Protein AF-A0A6A5YFY3-F1 (afdb_monomer)

Structure (mmCIF, N/CA/C/O backbone)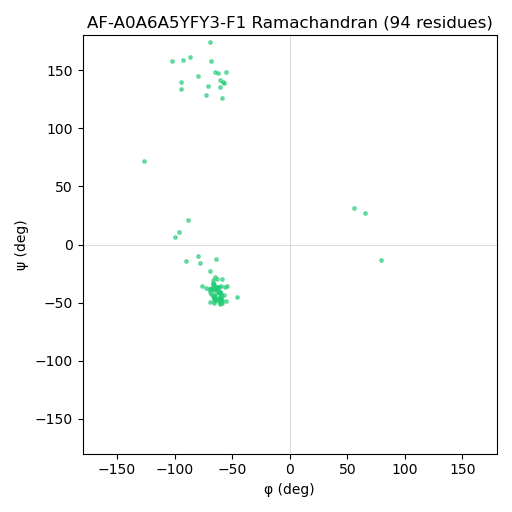:
data_AF-A0A6A5YFY3-F1
#
_entry.id   AF-A0A6A5YFY3-F1
#
loop_
_atom_site.group_PDB
_atom_site.id
_atom_site.type_symbol
_atom_site.label_atom_id
_atom_site.label_alt_id
_atom_site.label_comp_id
_atom_site.label_asym_id
_atom_site.label_entity_id
_atom_site.label_seq_id
_atom_site.pdbx_PDB_ins_code
_atom_site.Cartn_x
_atom_site.Cartn_y
_atom_site.Cartn_z
_atom_site.occupancy
_atom_site.B_iso_or_equiv
_atom_site.auth_seq_id
_atom_site.auth_comp_id
_atom_site.auth_asym_id
_atom_site.auth_atom_id
_atom_site.pdbx_PDB_model_num
ATOM 1 N N . MET A 1 1 ? -17.248 -9.492 -4.805 1.00 41.28 1 MET A N 1
ATOM 2 C CA . MET A 1 1 ? -16.693 -8.246 -4.223 1.00 41.28 1 MET A CA 1
ATOM 3 C C . MET A 1 1 ? -15.923 -7.522 -5.311 1.00 41.28 1 MET A C 1
ATOM 5 O O . MET A 1 1 ? -15.028 -8.129 -5.883 1.00 41.28 1 MET A O 1
ATOM 9 N N . ASN A 1 2 ? -16.311 -6.288 -5.636 1.00 49.66 2 ASN A N 1
ATOM 10 C CA . ASN A 1 2 ? -15.657 -5.507 -6.688 1.00 49.66 2 ASN A CA 1
ATOM 11 C C . ASN A 1 2 ? -14.276 -5.031 -6.202 1.00 49.66 2 ASN A C 1
ATOM 13 O O . ASN A 1 2 ? -14.213 -4.464 -5.110 1.00 49.66 2 ASN A O 1
ATOM 17 N N . PRO A 1 3 ? -13.189 -5.249 -6.965 1.00 57.84 3 PRO A N 1
ATOM 18 C CA . PRO A 1 3 ? -11.867 -4.744 -6.604 1.00 57.84 3 PRO A CA 1
ATOM 19 C C . PRO A 1 3 ? -11.891 -3.212 -6.526 1.00 57.84 3 PRO A C 1
ATOM 21 O O . PRO A 1 3 ? -12.548 -2.556 -7.339 1.00 57.84 3 PRO A O 1
ATOM 24 N N . LEU A 1 4 ? -11.182 -2.634 -5.550 1.00 61.94 4 LEU A N 1
ATOM 25 C CA . LEU A 1 4 ? -11.130 -1.182 -5.386 1.00 61.94 4 LEU A CA 1
ATOM 26 C C . LEU A 1 4 ? -10.586 -0.505 -6.660 1.00 61.94 4 LEU A C 1
ATOM 28 O O . LEU A 1 4 ? -9.487 -0.844 -7.118 1.00 61.94 4 LEU A O 1
ATOM 32 N N . PRO A 1 5 ? -11.309 0.474 -7.239 1.00 65.62 5 PRO A N 1
ATOM 33 C CA . PRO A 1 5 ? -10.794 1.235 -8.366 1.00 65.62 5 PRO A CA 1
ATOM 34 C C . PRO A 1 5 ? -9.570 2.048 -7.934 1.00 65.62 5 PRO A C 1
ATOM 36 O O . PRO A 1 5 ? -9.476 2.531 -6.808 1.00 65.62 5 PRO A O 1
ATOM 39 N N . THR A 1 6 ? -8.623 2.264 -8.847 1.00 59.50 6 THR A N 1
ATOM 40 C CA . THR A 1 6 ? -7.389 3.023 -8.563 1.00 59.50 6 THR A CA 1
ATOM 41 C C . THR A 1 6 ? -7.628 4.498 -8.215 1.00 59.50 6 THR A C 1
ATOM 43 O O . THR A 1 6 ? -6.701 5.163 -7.759 1.00 59.50 6 THR A O 1
ATOM 46 N N . SER A 1 7 ? -8.845 5.001 -8.441 1.00 61.44 7 SER A N 1
ATOM 47 C CA . SER A 1 7 ? -9.343 6.330 -8.065 1.00 61.44 7 SER A CA 1
ATOM 48 C C . SER A 1 7 ? -10.202 6.326 -6.792 1.00 61.44 7 SER A C 1
ATOM 50 O O . SER A 1 7 ? -10.798 7.348 -6.460 1.00 61.44 7 SER A O 1
ATOM 52 N N . ALA A 1 8 ? -10.313 5.192 -6.086 1.00 68.00 8 ALA A N 1
ATOM 53 C CA . ALA A 1 8 ? -11.061 5.123 -4.836 1.00 68.00 8 ALA A CA 1
ATOM 54 C C . ALA A 1 8 ? -10.505 6.125 -3.813 1.00 68.00 8 ALA A C 1
ATOM 56 O O . ALA A 1 8 ? -9.287 6.287 -3.694 1.00 68.00 8 ALA A O 1
ATOM 57 N N . SER A 1 9 ? -11.403 6.784 -3.077 1.00 76.06 9 SER A N 1
ATOM 58 C CA . SER A 1 9 ? -11.036 7.654 -1.962 1.00 76.06 9 SER A CA 1
ATOM 59 C C . SER A 1 9 ? -10.474 6.835 -0.799 1.00 76.06 9 SER A C 1
ATOM 61 O O . SER A 1 9 ? -10.760 5.642 -0.662 1.00 76.06 9 SER A O 1
ATOM 63 N N . ALA A 1 10 ? -9.697 7.495 0.064 1.00 75.56 10 ALA A N 1
ATOM 64 C CA . ALA A 1 10 ? -9.167 6.880 1.277 1.00 75.56 10 ALA A CA 1
ATOM 65 C C . ALA A 1 10 ? -10.279 6.272 2.148 1.00 75.56 10 ALA A C 1
ATOM 67 O O . ALA A 1 10 ? -10.098 5.184 2.677 1.00 75.56 10 ALA A O 1
ATOM 68 N N . GLU A 1 11 ? -11.451 6.908 2.202 1.00 75.50 11 GLU A N 1
ATOM 69 C CA . GLU A 1 11 ? -12.622 6.422 2.942 1.00 75.50 11 GLU A CA 1
ATOM 70 C C . GLU A 1 11 ? -13.158 5.089 2.397 1.00 75.50 11 GLU A C 1
ATOM 72 O O . GLU A 1 11 ? -13.467 4.182 3.167 1.00 75.50 11 GLU A O 1
ATOM 77 N N . LYS A 1 12 ? -13.215 4.914 1.066 1.00 77.44 12 LYS A N 1
ATOM 78 C CA . LYS A 1 12 ? -13.630 3.637 0.458 1.00 77.44 12 LYS A CA 1
ATOM 79 C C . LYS A 1 12 ? -12.617 2.527 0.717 1.00 77.44 12 LYS A C 1
ATOM 81 O O . LYS A 1 12 ? -13.010 1.387 0.952 1.00 77.44 12 LYS A O 1
ATOM 86 N N . ALA A 1 13 ? -11.327 2.852 0.673 1.00 77.69 13 ALA A N 1
ATOM 87 C CA . ALA A 1 13 ? -10.272 1.892 0.974 1.00 77.69 13 ALA A CA 1
ATOM 88 C C . ALA A 1 13 ? -10.269 1.502 2.464 1.00 77.69 13 ALA A C 1
ATOM 90 O O . ALA A 1 13 ? -10.109 0.326 2.783 1.00 77.69 13 ALA A O 1
ATOM 91 N N . GLN A 1 14 ? -10.528 2.461 3.358 1.00 79.00 14 GLN A N 1
ATOM 92 C CA . GLN A 1 14 ? -10.661 2.235 4.795 1.00 79.00 14 GLN A CA 1
ATOM 93 C C . GLN A 1 14 ? -11.859 1.338 5.118 1.00 79.00 14 GLN A C 1
ATOM 95 O O . GLN A 1 14 ? -11.720 0.365 5.859 1.00 79.00 14 GLN A O 1
ATOM 100 N N . ALA A 1 15 ? -13.017 1.617 4.512 1.00 81.25 15 ALA A N 1
ATOM 101 C CA . ALA A 1 15 ? -14.211 0.794 4.672 1.00 81.25 15 ALA A CA 1
ATOM 102 C C . ALA A 1 15 ? -13.992 -0.640 4.160 1.00 81.25 15 ALA A C 1
ATOM 104 O O . ALA A 1 15 ? -14.386 -1.596 4.822 1.00 81.25 15 ALA A O 1
ATOM 105 N N . ALA A 1 16 ? -13.311 -0.807 3.020 1.00 78.12 16 ALA A N 1
ATOM 106 C CA . ALA A 1 16 ? -12.975 -2.124 2.476 1.00 78.12 16 ALA A CA 1
ATOM 107 C C . ALA A 1 16 ? -11.969 -2.904 3.342 1.00 78.12 16 ALA A C 1
ATOM 109 O O . ALA A 1 16 ? -12.015 -4.132 3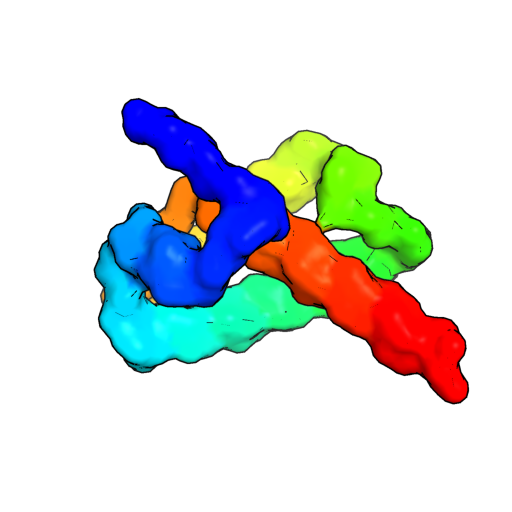.372 1.00 78.12 16 ALA A O 1
ATOM 110 N N . ALA A 1 17 ? -11.076 -2.204 4.047 1.00 76.31 17 ALA A N 1
ATOM 111 C CA . ALA A 1 17 ? -10.148 -2.795 5.009 1.00 76.31 17 ALA A CA 1
ATOM 112 C C . ALA A 1 17 ? -10.806 -3.124 6.363 1.00 76.31 17 ALA A C 1
ATOM 114 O O . ALA A 1 17 ? -10.230 -3.869 7.152 1.00 76.31 17 ALA A O 1
ATOM 115 N N . GLY A 1 18 ? -11.989 -2.567 6.649 1.00 80.50 18 GLY A N 1
ATOM 116 C CA . GLY A 1 18 ? -12.643 -2.690 7.953 1.00 80.50 18 GLY A CA 1
ATOM 117 C C . GLY A 1 18 ? -11.866 -2.002 9.079 1.00 80.50 18 GLY A C 1
ATOM 118 O O . GLY A 1 18 ? -11.928 -2.446 10.222 1.00 80.50 18 GLY A O 1
ATOM 119 N N . HIS A 1 19 ? -11.087 -0.962 8.761 1.00 81.06 19 HIS A N 1
ATOM 120 C CA . HIS A 1 19 ? -10.200 -0.296 9.719 1.00 81.06 19 HIS A CA 1
ATOM 121 C C . HIS A 1 19 ? -10.858 0.928 10.366 1.00 81.06 19 HIS A C 1
ATOM 123 O O . HIS A 1 19 ? -11.388 1.806 9.683 1.00 81.06 19 HIS A O 1
ATOM 129 N N . GLY A 1 20 ? -10.742 1.044 11.690 1.00 84.25 20 GLY A N 1
ATOM 130 C CA . GLY A 1 20 ? -10.958 2.301 12.416 1.00 84.25 20 GLY A CA 1
ATOM 131 C C . GLY A 1 20 ? -9.863 3.340 12.124 1.00 84.25 20 GLY A C 1
ATOM 132 O O . GLY A 1 20 ? -8.876 3.043 11.457 1.00 84.25 20 GLY A O 1
ATOM 133 N N . LEU A 1 21 ? -10.005 4.567 12.635 1.00 80.56 21 LEU A N 1
ATOM 134 C CA . LEU A 1 21 ? -9.057 5.663 12.360 1.00 80.56 21 LEU A CA 1
ATOM 135 C C . LEU A 1 21 ? -7.617 5.346 12.801 1.00 80.56 21 LEU A C 1
ATOM 137 O O .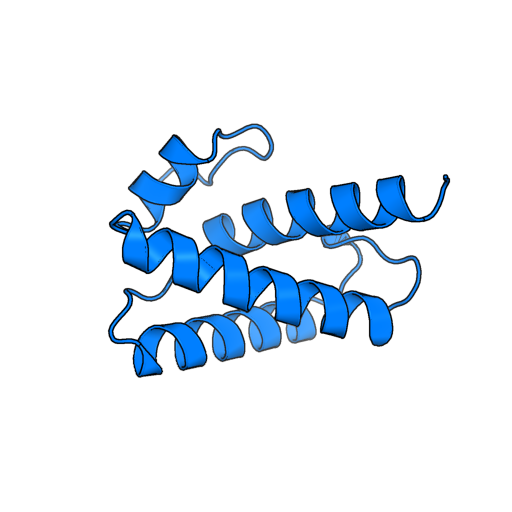 LEU A 1 21 ? -6.673 5.580 12.048 1.00 80.56 21 LEU A O 1
ATOM 141 N N . GLU A 1 22 ? -7.443 4.775 13.993 1.00 82.75 22 GLU A N 1
ATOM 142 C CA . GLU A 1 22 ? -6.119 4.422 14.529 1.00 82.75 22 GLU A CA 1
ATOM 143 C C . GLU A 1 22 ? -5.468 3.278 13.738 1.00 82.75 22 GLU A C 1
ATOM 145 O O . GLU A 1 22 ? -4.296 3.343 13.364 1.00 82.75 22 GLU A O 1
ATOM 150 N N . GLN A 1 23 ? -6.269 2.268 13.397 1.00 86.31 23 GLN A N 1
ATOM 151 C CA . GLN A 1 23 ? -5.886 1.133 12.554 1.00 86.31 23 GLN A CA 1
ATOM 152 C C . GLN A 1 23 ? -5.458 1.593 11.154 1.00 86.31 23 GLN A C 1
ATOM 154 O O . GLN A 1 23 ? -4.439 1.151 10.619 1.00 86.31 23 GLN A O 1
ATOM 159 N N . TRP A 1 24 ? -6.195 2.553 10.594 1.00 87.88 24 TRP A N 1
ATOM 160 C CA . TRP A 1 24 ? -5.886 3.162 9.309 1.00 87.88 24 TRP A CA 1
ATOM 161 C C . TRP A 1 24 ? -4.579 3.961 9.349 1.00 87.88 24 TRP A C 1
ATOM 163 O O . TRP A 1 24 ? -3.772 3.885 8.419 1.00 87.88 24 TRP A O 1
ATOM 173 N N . GLY A 1 25 ? -4.317 4.665 10.454 1.00 87.62 25 GLY A N 1
ATOM 174 C CA . GLY A 1 25 ? -3.043 5.339 10.703 1.00 87.62 25 GLY A CA 1
ATOM 175 C C . GLY A 1 25 ? -1.857 4.370 10.735 1.00 87.62 25 GLY A C 1
ATOM 176 O O . GLY A 1 25 ? -0.843 4.612 10.071 1.00 87.62 25 GLY A O 1
ATOM 177 N N . ALA A 1 26 ? -1.999 3.240 11.435 1.00 88.81 26 ALA A N 1
ATOM 178 C CA . ALA A 1 26 ? -0.990 2.180 11.460 1.00 88.81 26 ALA A CA 1
ATOM 179 C C . ALA A 1 26 ? -0.725 1.622 10.053 1.00 88.81 26 ALA A C 1
ATOM 181 O O . ALA A 1 26 ? 0.427 1.573 9.614 1.00 88.81 26 ALA A O 1
ATOM 182 N N . PHE A 1 27 ? -1.783 1.303 9.300 1.00 89.50 27 PHE A N 1
ATOM 183 C CA . PHE A 1 27 ? -1.679 0.862 7.908 1.00 89.50 27 PHE A CA 1
ATOM 184 C C . PHE A 1 27 ? -0.949 1.884 7.023 1.00 89.50 27 PHE A C 1
ATOM 186 O O . PHE A 1 27 ? -0.059 1.524 6.247 1.00 89.50 27 PHE A O 1
ATOM 193 N N . TYR A 1 28 ? -1.255 3.176 7.167 1.00 90.12 28 TYR A N 1
ATOM 194 C CA . TYR A 1 28 ? -0.584 4.248 6.425 1.00 90.12 28 TYR A CA 1
ATOM 195 C C . TYR A 1 28 ? 0.906 4.339 6.743 1.00 90.12 28 TYR A C 1
ATOM 197 O O . TYR A 1 28 ? 1.704 4.572 5.831 1.00 90.12 28 TYR A O 1
ATOM 205 N N . ARG A 1 29 ? 1.283 4.160 8.014 1.00 90.88 29 ARG A N 1
ATOM 206 C CA . ARG A 1 29 ? 2.682 4.193 8.450 1.00 90.88 29 ARG A CA 1
ATOM 207 C C . ARG A 1 29 ? 3.459 2.991 7.922 1.00 90.88 29 ARG A C 1
ATOM 209 O O . ARG A 1 29 ? 4.509 3.184 7.316 1.00 90.88 29 ARG A O 1
ATOM 216 N N . ILE A 1 30 ? 2.914 1.786 8.092 1.00 92.81 30 ILE A N 1
ATOM 217 C CA . ILE A 1 30 ? 3.530 0.526 7.648 1.00 92.81 30 ILE A CA 1
ATOM 218 C C . ILE A 1 30 ? 3.729 0.539 6.130 1.00 92.81 30 ILE A C 1
ATOM 220 O O . ILE A 1 30 ? 4.836 0.342 5.637 1.00 92.81 30 ILE A O 1
ATOM 224 N N . THR A 1 31 ? 2.676 0.851 5.368 1.00 92.81 31 THR A N 1
ATOM 225 C CA . THR A 1 31 ? 2.765 0.878 3.897 1.00 92.81 31 THR A CA 1
ATOM 226 C C . THR A 1 31 ? 3.710 1.955 3.377 1.00 92.81 31 THR A C 1
ATOM 228 O O . THR A 1 31 ? 4.300 1.787 2.312 1.00 92.81 31 THR A O 1
ATOM 231 N N . LYS A 1 32 ? 3.894 3.056 4.116 1.00 91.88 32 LYS A N 1
ATOM 232 C CA . LYS A 1 32 ? 4.864 4.097 3.763 1.00 91.88 32 LYS A CA 1
ATOM 233 C C . LYS A 1 32 ? 6.306 3.644 3.910 1.00 91.88 32 LYS A C 1
ATOM 235 O O . LYS A 1 32 ? 7.122 3.974 3.046 1.00 91.88 32 LYS A O 1
ATOM 240 N N . ASP A 1 33 ? 6.606 2.913 4.973 1.00 92.75 33 ASP A N 1
ATOM 241 C CA . ASP A 1 33 ? 7.933 2.344 5.180 1.00 92.75 33 ASP A CA 1
ATOM 242 C C . ASP A 1 33 ? 8.245 1.288 4.112 1.00 92.75 33 ASP A C 1
ATOM 244 O O . ASP A 1 33 ? 9.250 1.370 3.406 1.00 92.75 33 ASP A O 1
ATOM 248 N N . GLU A 1 34 ? 7.286 0.401 3.860 1.00 93.25 34 GLU A N 1
ATOM 249 C CA . GLU A 1 34 ? 7.427 -0.659 2.867 1.00 93.25 34 GLU A CA 1
ATOM 250 C C . GLU A 1 34 ? 7.548 -0.107 1.434 1.00 93.25 34 GLU A C 1
ATOM 252 O O . GLU A 1 34 ? 8.362 -0.571 0.638 1.00 93.25 34 GLU A O 1
ATOM 257 N N . ALA A 1 35 ? 6.826 0.967 1.099 1.00 91.44 35 ALA A N 1
ATOM 258 C CA . ALA A 1 35 ? 7.009 1.670 -0.170 1.00 91.44 35 ALA A CA 1
ATOM 259 C C . ALA A 1 35 ? 8.404 2.290 -0.315 1.00 91.44 35 ALA A C 1
ATOM 261 O O . ALA A 1 35 ? 8.969 2.281 -1.413 1.00 91.44 35 ALA A O 1
ATOM 262 N N . ARG A 1 36 ? 8.982 2.812 0.775 1.00 90.81 36 ARG A N 1
ATOM 263 C CA . ARG A 1 36 ? 10.360 3.316 0.773 1.00 90.81 36 ARG A CA 1
ATOM 264 C C . ARG A 1 36 ? 11.344 2.171 0.535 1.00 90.81 36 ARG A C 1
ATOM 266 O O . ARG A 1 36 ? 12.239 2.332 -0.294 1.00 90.81 36 ARG A O 1
ATOM 273 N N . PHE A 1 37 ? 11.148 1.032 1.197 1.00 91.31 37 PHE A N 1
ATOM 274 C CA . PHE A 1 37 ? 11.955 -0.171 0.995 1.00 91.31 37 PHE A CA 1
ATOM 275 C C . PHE A 1 37 ? 11.892 -0.658 -0.459 1.00 91.31 37 PHE A C 1
ATOM 277 O O . PHE A 1 37 ? 12.927 -0.808 -1.109 1.00 91.31 37 PHE A O 1
ATOM 284 N N . ILE A 1 38 ? 10.687 -0.799 -1.020 1.00 92.38 38 ILE A N 1
ATOM 285 C CA . ILE A 1 38 ? 10.492 -1.219 -2.414 1.00 92.38 38 ILE A CA 1
ATOM 286 C C . ILE A 1 38 ? 11.134 -0.238 -3.388 1.00 92.38 38 ILE A C 1
ATOM 288 O O . ILE A 1 38 ? 11.784 -0.666 -4.337 1.00 92.38 38 ILE A O 1
ATOM 292 N N . ARG A 1 39 ? 11.024 1.070 -3.148 1.00 88.31 39 ARG A N 1
ATOM 293 C CA . ARG A 1 39 ? 11.679 2.074 -3.993 1.00 88.31 39 ARG A CA 1
ATOM 294 C C . ARG A 1 39 ? 13.206 2.020 -3.895 1.00 88.31 39 ARG A C 1
ATOM 296 O O . ARG A 1 39 ? 13.871 2.293 -4.887 1.00 88.31 39 ARG A O 1
ATOM 303 N N . SER A 1 40 ? 13.756 1.667 -2.732 1.00 89.00 40 SER A N 1
ATOM 304 C CA . SER A 1 40 ? 15.198 1.453 -2.560 1.00 89.00 40 SER A CA 1
ATOM 305 C C . SER A 1 40 ? 15.677 0.194 -3.283 1.00 89.00 40 SER A C 1
ATOM 307 O O . SER A 1 40 ? 16.761 0.196 -3.856 1.00 89.00 40 SER A O 1
ATOM 309 N N . LYS A 1 41 ? 14.873 -0.876 -3.267 1.00 91.44 41 LYS A N 1
ATOM 310 C CA . LYS A 1 41 ? 15.187 -2.154 -3.920 1.00 91.44 41 LYS A CA 1
ATOM 311 C C . LYS A 1 41 ? 15.000 -2.100 -5.440 1.00 91.44 41 LYS A C 1
ATOM 313 O O . LYS A 1 41 ? 15.769 -2.702 -6.181 1.00 91.44 41 LYS A O 1
ATOM 318 N N . PHE A 1 42 ? 13.992 -1.364 -5.903 1.00 89.38 42 PHE A N 1
ATOM 319 C CA . PHE A 1 42 ? 13.626 -1.202 -7.309 1.00 89.38 42 PHE A CA 1
ATOM 320 C C . PHE A 1 42 ? 13.556 0.288 -7.683 1.00 89.38 42 PHE A C 1
ATOM 322 O O . PHE A 1 42 ? 12.462 0.831 -7.886 1.00 89.38 42 PHE A O 1
ATOM 329 N N . PRO A 1 43 ? 14.707 0.976 -7.773 1.00 87.00 43 PRO A N 1
ATOM 330 C CA . PRO A 1 43 ? 14.736 2.395 -8.099 1.00 87.00 43 PRO A CA 1
ATOM 331 C C . PRO A 1 43 ? 14.115 2.651 -9.478 1.00 87.00 43 PRO A C 1
ATOM 333 O O . PRO A 1 43 ? 14.354 1.923 -10.438 1.00 87.00 43 PRO A O 1
ATOM 336 N N . GLY A 1 44 ? 13.277 3.686 -9.570 1.00 84.44 44 GLY A N 1
ATOM 337 C CA . GLY A 1 44 ? 12.622 4.103 -10.817 1.00 84.44 44 GLY A CA 1
ATOM 338 C C . GLY A 1 44 ? 11.403 3.275 -11.242 1.00 84.44 44 GLY A C 1
ATOM 339 O O . GLY A 1 44 ? 10.630 3.758 -12.071 1.00 84.44 44 GLY A O 1
ATOM 340 N N . LYS A 1 45 ? 11.171 2.096 -10.650 1.00 88.06 45 LYS A N 1
ATOM 341 C CA . LYS A 1 45 ? 10.003 1.260 -10.962 1.00 88.06 45 LYS A CA 1
ATOM 342 C C . LYS A 1 45 ? 8.743 1.743 -10.249 1.00 88.06 45 LYS A C 1
ATOM 344 O O . LYS A 1 45 ? 8.776 2.197 -9.104 1.00 88.06 45 LYS A O 1
ATOM 349 N N . THR A 1 46 ? 7.605 1.603 -10.913 1.00 87.88 46 THR A N 1
ATOM 350 C CA . THR A 1 46 ? 6.277 1.805 -10.327 1.00 87.88 46 THR A CA 1
ATOM 351 C C . THR A 1 46 ? 5.703 0.488 -9.804 1.00 87.88 46 THR A C 1
ATOM 353 O O . THR A 1 46 ? 6.097 -0.587 -10.245 1.00 87.88 46 THR A O 1
ATOM 356 N N . TRP A 1 47 ? 4.731 0.549 -8.885 1.00 89.00 47 TRP A N 1
ATOM 357 C CA . TRP A 1 47 ? 4.089 -0.646 -8.314 1.00 89.00 47 TRP A CA 1
ATOM 358 C C . TRP A 1 47 ? 3.679 -1.735 -9.329 1.00 89.00 47 TRP A C 1
ATOM 360 O O . TRP A 1 47 ? 3.951 -2.904 -9.062 1.00 89.00 47 TRP A O 1
ATOM 370 N N . PRO A 1 48 ? 3.055 -1.436 -10.492 1.00 89.44 48 PRO A N 1
ATOM 371 C CA . PRO A 1 48 ? 2.709 -2.482 -11.454 1.00 89.44 48 PRO A CA 1
ATOM 372 C C . PRO A 1 48 ? 3.938 -3.202 -12.028 1.00 89.44 48 PRO A C 1
ATOM 374 O O . PRO A 1 48 ? 3.831 -4.396 -12.286 1.00 89.44 48 PRO A O 1
ATOM 377 N N . GLU A 1 49 ? 5.087 -2.530 -12.136 1.00 90.06 49 GLU A N 1
ATOM 378 C CA . GLU A 1 49 ? 6.356 -3.076 -12.650 1.00 90.06 49 GLU A CA 1
ATOM 379 C C . GLU A 1 49 ? 7.130 -3.913 -11.617 1.00 90.06 49 GLU A C 1
ATOM 381 O O . GLU A 1 49 ? 8.129 -4.553 -11.955 1.00 90.06 49 GLU A O 1
ATOM 386 N N . ILE A 1 50 ? 6.698 -3.899 -10.352 1.00 91.62 50 ILE A N 1
ATOM 387 C CA . ILE A 1 50 ? 7.279 -4.740 -9.303 1.00 91.62 50 ILE A CA 1
ATOM 388 C C . ILE A 1 50 ? 6.882 -6.208 -9.551 1.00 91.62 50 ILE A C 1
ATOM 390 O O . ILE A 1 50 ? 5.713 -6.469 -9.869 1.00 91.62 50 ILE A O 1
ATOM 394 N N . PRO A 1 51 ? 7.810 -7.171 -9.406 1.00 93.56 51 PRO A N 1
ATOM 395 C CA . PRO A 1 51 ? 7.514 -8.595 -9.552 1.00 93.56 51 PRO A CA 1
ATOM 396 C C . PRO A 1 51 ? 6.376 -9.072 -8.637 1.00 93.56 51 PRO A C 1
ATOM 398 O O . PRO A 1 51 ? 6.170 -8.533 -7.549 1.00 93.56 51 PRO A O 1
ATOM 401 N N . ALA A 1 52 ? 5.608 -10.068 -9.085 1.00 90.12 52 ALA A N 1
ATOM 402 C CA . ALA A 1 52 ? 4.464 -10.584 -8.330 1.00 90.1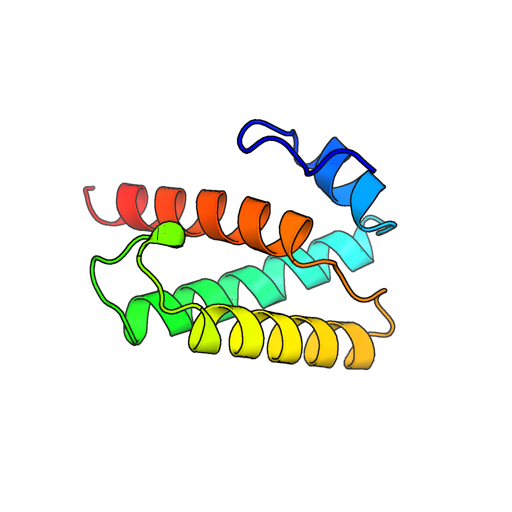2 52 ALA A CA 1
ATOM 403 C C . ALA A 1 52 ? 4.881 -11.241 -7.003 1.00 90.12 52 ALA A C 1
ATOM 405 O O . ALA A 1 52 ? 4.212 -11.042 -5.992 1.00 90.12 52 ALA A O 1
ATOM 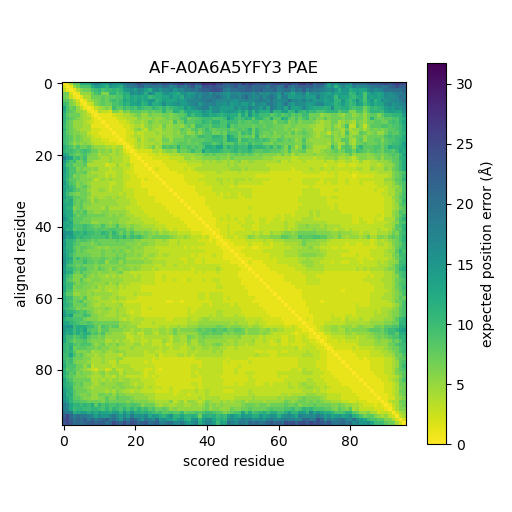406 N N . ASP A 1 53 ? 6.016 -11.940 -6.987 1.00 92.50 53 ASP A N 1
ATOM 407 C CA . ASP A 1 53 ? 6.614 -12.525 -5.783 1.00 92.50 53 ASP A CA 1
ATOM 408 C C . ASP A 1 53 ? 6.938 -11.452 -4.733 1.00 92.50 53 ASP A C 1
ATOM 410 O O . ASP A 1 53 ? 6.616 -11.600 -3.555 1.00 92.50 53 ASP A O 1
ATOM 414 N N . GLU A 1 54 ? 7.486 -10.315 -5.159 1.00 93.12 54 GLU A N 1
ATOM 415 C CA . GLU A 1 54 ? 7.767 -9.195 -4.263 1.00 93.12 54 GLU A CA 1
ATOM 416 C C . GLU A 1 54 ? 6.488 -8.533 -3.750 1.00 93.12 54 GLU A C 1
ATOM 418 O O . GLU A 1 54 ? 6.420 -8.165 -2.578 1.00 93.12 54 GLU A O 1
ATOM 423 N N . LYS A 1 55 ? 5.448 -8.423 -4.583 1.00 92.38 55 LYS A N 1
ATOM 424 C CA . LYS A 1 55 ? 4.138 -7.913 -4.149 1.00 92.38 55 LYS A CA 1
ATOM 425 C C . LYS A 1 55 ? 3.517 -8.800 -3.066 1.00 92.38 55 LYS A C 1
ATOM 427 O O . LYS A 1 55 ? 2.993 -8.264 -2.090 1.00 92.38 55 LYS A O 1
ATOM 432 N N . MET A 1 56 ? 3.621 -10.123 -3.203 1.00 92.88 56 MET A N 1
ATOM 433 C CA . MET A 1 56 ? 3.163 -11.071 -2.180 1.00 92.88 56 MET A CA 1
ATOM 434 C C . MET A 1 56 ? 3.964 -10.923 -0.883 1.00 92.88 56 MET A C 1
ATOM 436 O O . MET A 1 56 ? 3.368 -10.734 0.174 1.00 92.88 56 MET A O 1
ATOM 440 N N . ARG A 1 57 ? 5.298 -10.846 -0.966 1.00 94.38 57 ARG A N 1
ATOM 441 C CA . ARG A 1 57 ? 6.160 -10.610 0.209 1.00 94.38 57 ARG A CA 1
ATOM 442 C C . ARG A 1 57 ? 5.855 -9.298 0.925 1.00 94.38 57 ARG A C 1
ATOM 444 O O . ARG A 1 57 ? 6.014 -9.197 2.139 1.00 94.38 57 ARG A O 1
ATOM 451 N N . VAL A 1 58 ? 5.496 -8.252 0.181 1.00 93.62 58 VAL A N 1
ATOM 452 C CA . VAL A 1 58 ? 5.046 -6.972 0.750 1.00 93.62 58 VAL A CA 1
ATOM 453 C C . VAL A 1 58 ? 3.727 -7.161 1.495 1.00 93.62 58 VAL A C 1
ATOM 455 O O . VAL A 1 58 ? 3.597 -6.682 2.615 1.00 93.62 58 VAL A O 1
ATOM 458 N N . LEU A 1 59 ? 2.761 -7.869 0.903 1.00 93.81 59 LEU A N 1
ATOM 459 C CA . LEU A 1 59 ? 1.474 -8.145 1.541 1.00 93.81 59 LEU A CA 1
ATOM 460 C C . LEU A 1 59 ? 1.630 -8.932 2.841 1.00 93.81 59 LEU A C 1
ATOM 462 O O . LEU A 1 59 ? 1.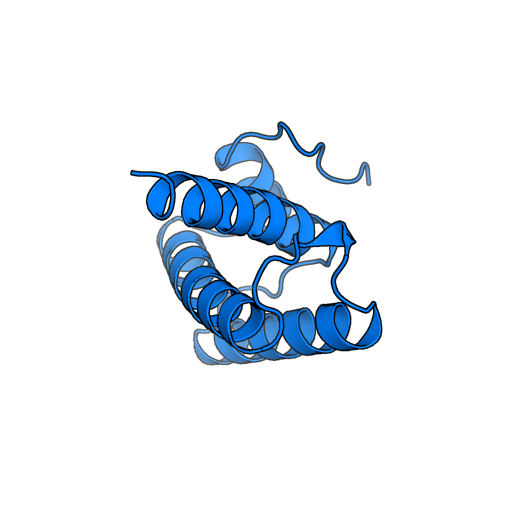030 -8.556 3.846 1.00 93.81 59 LEU A O 1
ATOM 466 N N . GLU A 1 60 ? 2.461 -9.972 2.837 1.00 94.31 60 GLU A N 1
ATOM 467 C CA . GLU A 1 60 ? 2.769 -10.767 4.027 1.00 94.31 60 GLU A CA 1
ATOM 468 C C . GLU A 1 60 ? 3.386 -9.900 5.129 1.00 94.31 60 GLU A C 1
ATOM 470 O O . GLU A 1 60 ? 2.864 -9.867 6.242 1.00 94.31 60 GLU A O 1
ATOM 475 N N . ARG A 1 61 ? 4.416 -9.105 4.808 1.00 94.12 61 ARG A N 1
ATOM 476 C CA . ARG A 1 61 ? 5.073 -8.204 5.773 1.00 94.12 61 ARG A CA 1
ATOM 477 C C . ARG A 1 61 ? 4.146 -7.122 6.319 1.00 94.12 61 ARG A C 1
ATOM 479 O O . ARG A 1 61 ? 4.227 -6.781 7.498 1.00 94.12 61 ARG A O 1
ATOM 486 N N . VAL A 1 62 ? 3.266 -6.571 5.484 1.00 93.50 62 VAL A N 1
ATOM 487 C CA . VAL A 1 62 ? 2.261 -5.594 5.924 1.00 93.50 62 VAL A CA 1
ATOM 488 C C . VAL A 1 62 ? 1.274 -6.257 6.882 1.00 93.50 62 VAL A C 1
ATOM 490 O O . VAL A 1 62 ? 1.024 -5.722 7.958 1.00 93.50 62 VAL A O 1
ATOM 493 N N . ASN A 1 63 ? 0.742 -7.427 6.529 1.00 93.25 63 ASN A N 1
ATOM 494 C CA . ASN A 1 63 ? -0.219 -8.144 7.364 1.00 93.25 63 ASN A CA 1
ATOM 495 C C . ASN A 1 63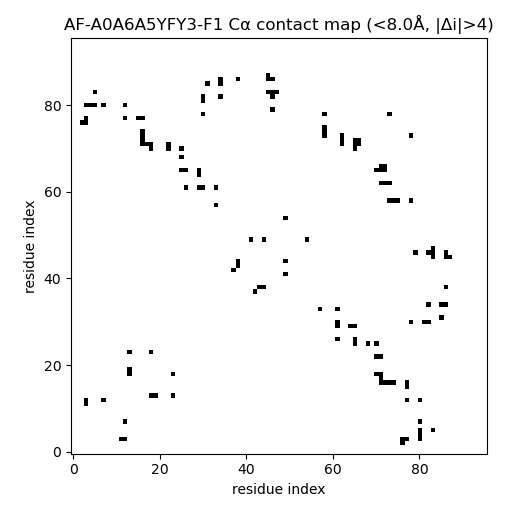 ? 0.388 -8.636 8.682 1.00 93.25 63 ASN A C 1
ATOM 497 O O . ASN A 1 63 ? -0.282 -8.566 9.710 1.00 93.25 63 ASN A O 1
ATOM 501 N N . GLU A 1 64 ? 1.653 -9.051 8.685 1.00 94.00 64 GLU A N 1
ATOM 502 C CA . GLU A 1 64 ? 2.385 -9.402 9.904 1.00 94.00 64 GLU A CA 1
ATOM 503 C C . GLU A 1 64 ? 2.502 -8.196 10.851 1.00 94.00 64 GLU A C 1
ATOM 505 O O . GLU A 1 64 ? 2.126 -8.281 12.022 1.00 94.00 64 GLU A O 1
ATOM 510 N N . GLN A 1 65 ? 2.930 -7.037 10.339 1.00 92.62 65 GLN A N 1
ATOM 511 C CA . GLN A 1 65 ? 3.050 -5.806 11.133 1.00 92.62 65 GLN A CA 1
ATOM 512 C C . GLN A 1 65 ? 1.698 -5.273 11.630 1.00 92.62 65 GLN A C 1
ATOM 514 O O . GLN A 1 65 ? 1.618 -4.708 12.725 1.00 92.62 65 GLN A O 1
ATOM 519 N N . LEU A 1 66 ? 0.632 -5.442 10.842 1.00 90.06 66 LEU A N 1
ATOM 520 C CA . LEU A 1 66 ? -0.735 -5.128 11.262 1.00 90.06 66 LEU A CA 1
ATOM 521 C C . LEU A 1 66 ? -1.189 -6.069 12.385 1.00 90.06 66 LEU A C 1
ATOM 523 O O . LEU A 1 66 ? -1.712 -5.601 13.398 1.00 90.06 66 LEU A O 1
ATOM 527 N N . GLY A 1 67 ? -0.922 -7.371 12.253 1.00 90.06 67 GLY A N 1
ATOM 528 C CA . GLY A 1 67 ? -1.252 -8.380 13.259 1.00 90.06 67 GLY A CA 1
ATOM 529 C C . GLY A 1 67 ? -0.569 -8.124 14.603 1.00 90.06 67 GLY A C 1
ATOM 530 O O . GLY A 1 67 ? -1.221 -8.200 15.646 1.00 90.06 67 GLY A O 1
ATOM 531 N N . GLN A 1 68 ? 0.702 -7.710 14.590 1.00 90.19 68 GLN A N 1
ATOM 532 C CA . GLN A 1 68 ? 1.432 -7.299 15.800 1.00 90.19 68 GLN A CA 1
ATOM 533 C C . GLN A 1 68 ? 0.755 -6.127 16.534 1.00 90.19 68 GLN A C 1
ATOM 535 O O . GLN A 1 68 ? 0.828 -6.034 17.757 1.00 90.19 68 GLN A O 1
ATOM 540 N N . GLN A 1 69 ? 0.056 -5.257 15.802 1.00 86.12 69 GLN A N 1
ATOM 541 C CA . GLN A 1 69 ? -0.678 -4.107 16.340 1.00 86.12 69 GLN A CA 1
ATOM 542 C C . GLN A 1 69 ? -2.173 -4.396 16.570 1.00 86.12 69 GLN A C 1
ATOM 544 O O . GLN A 1 69 ? -2.939 -3.472 16.836 1.00 86.12 69 GLN A O 1
ATOM 549 N N . ARG A 1 70 ? -2.602 -5.667 16.482 1.00 87.00 70 ARG A N 1
ATOM 550 C CA . ARG A 1 70 ? -4.016 -6.093 16.570 1.00 87.00 70 ARG A CA 1
ATOM 551 C C . ARG A 1 70 ? -4.923 -5.388 15.551 1.00 87.00 70 ARG A C 1
ATOM 553 O O . ARG A 1 70 ? -6.102 -5.146 15.810 1.00 87.00 70 ARG A O 1
ATOM 560 N N . VAL A 1 71 ? -4.369 -5.054 14.389 1.00 86.88 71 VAL A N 1
ATOM 561 C CA . VAL A 1 71 ? -5.085 -4.442 13.270 1.00 86.88 71 VAL A CA 1
ATOM 562 C C . VAL A 1 71 ? -5.537 -5.544 12.302 1.00 86.88 71 VAL A C 1
ATOM 564 O O . VAL A 1 71 ? -4.764 -6.474 12.058 1.00 86.88 71 VAL A O 1
ATOM 567 N N . PRO A 1 72 ? -6.755 -5.472 11.725 1.00 86.94 72 PRO A N 1
ATOM 568 C CA . PRO A 1 72 ? -7.208 -6.453 10.746 1.00 86.94 72 PRO A CA 1
ATOM 569 C C . PRO A 1 72 ? -6.256 -6.531 9.552 1.00 86.94 72 PRO A C 1
ATOM 571 O O . PRO A 1 72 ? -5.805 -5.505 9.037 1.00 86.94 72 PRO A O 1
ATOM 574 N N . THR A 1 73 ? -5.987 -7.742 9.073 1.00 89.31 73 THR A N 1
ATOM 575 C CA . THR A 1 73 ? -5.224 -7.941 7.838 1.00 89.31 73 THR A CA 1
ATOM 576 C C . THR A 1 73 ? -5.957 -7.342 6.647 1.00 89.31 73 THR A C 1
ATOM 578 O O . THR A 1 73 ? -7.186 -7.378 6.575 1.00 89.31 73 THR A O 1
ATOM 581 N N . VAL A 1 74 ? -5.200 -6.848 5.676 1.00 89.44 74 VAL A N 1
ATOM 582 C CA . VAL A 1 74 ? -5.737 -6.282 4.442 1.00 89.44 74 VAL A CA 1
ATOM 583 C C . VAL A 1 74 ? -5.606 -7.258 3.280 1.00 89.44 74 VAL A C 1
ATOM 585 O O . VAL A 1 74 ? -4.762 -8.157 3.262 1.00 89.44 74 VAL A O 1
ATOM 588 N N . ARG A 1 75 ? -6.452 -7.047 2.274 1.00 89.75 75 ARG A N 1
ATOM 589 C CA . ARG A 1 75 ? -6.419 -7.784 1.012 1.00 89.75 75 ARG A CA 1
ATOM 590 C C . ARG A 1 75 ? -5.456 -7.136 0.019 1.00 89.75 75 ARG A C 1
ATOM 592 O O . ARG A 1 75 ? -5.120 -5.954 0.130 1.00 89.75 75 ARG A O 1
ATOM 599 N N . GLU A 1 76 ? -5.062 -7.907 -0.993 1.00 88.06 76 GLU A N 1
ATOM 600 C CA . GLU A 1 76 ? -4.157 -7.446 -2.050 1.00 88.06 76 GLU A CA 1
ATOM 601 C C . GLU A 1 76 ? -4.682 -6.197 -2.776 1.00 88.06 76 GLU A C 1
ATOM 603 O O . GLU A 1 76 ? -3.899 -5.310 -3.103 1.00 88.06 76 GLU A O 1
ATOM 608 N N . ASP A 1 77 ? -5.992 -6.068 -2.995 1.00 85.50 77 ASP A N 1
ATOM 609 C CA . ASP A 1 77 ? -6.575 -4.922 -3.698 1.00 85.50 77 ASP A CA 1
ATOM 610 C C . ASP A 1 77 ? -6.414 -3.602 -2.921 1.00 85.50 77 ASP A C 1
ATOM 612 O O . ASP A 1 77 ? -6.055 -2.579 -3.516 1.00 85.50 77 ASP A O 1
ATOM 616 N N . VAL A 1 78 ? -6.574 -3.640 -1.593 1.00 87.62 78 VAL A N 1
ATOM 617 C CA . VAL A 1 78 ? -6.349 -2.496 -0.692 1.00 87.62 78 VAL A CA 1
ATOM 618 C C . VAL A 1 78 ? -4.874 -2.099 -0.699 1.00 87.62 78 VAL A C 1
ATOM 620 O O . VAL A 1 78 ? -4.537 -0.923 -0.873 1.00 87.62 78 VAL A O 1
ATOM 623 N N . LEU A 1 79 ? -3.981 -3.084 -0.570 1.00 90.50 79 LEU A N 1
ATOM 624 C CA . LEU A 1 79 ? -2.541 -2.854 -0.627 1.00 90.50 79 LEU A CA 1
ATOM 625 C C . LEU A 1 79 ? -2.122 -2.285 -1.987 1.00 90.50 79 LEU A C 1
ATOM 627 O O . LEU A 1 79 ? -1.385 -1.302 -2.049 1.00 90.50 79 LEU A O 1
ATOM 631 N N . ARG A 1 80 ? -2.615 -2.864 -3.085 1.00 89.56 80 ARG A N 1
ATOM 632 C CA . ARG A 1 80 ? -2.321 -2.426 -4.451 1.00 89.56 80 ARG A CA 1
ATOM 633 C C . ARG A 1 80 ? -2.740 -0.982 -4.662 1.00 89.56 80 ARG A C 1
ATOM 635 O O . ARG A 1 80 ? -1.954 -0.203 -5.203 1.00 89.56 80 ARG A O 1
ATOM 642 N N . TRP A 1 81 ? -3.955 -0.621 -4.249 1.00 90.12 81 TRP A N 1
ATOM 643 C CA . TRP A 1 81 ? -4.422 0.761 -4.299 1.00 90.12 81 TRP A CA 1
ATOM 644 C C . TRP A 1 81 ? -3.456 1.681 -3.544 1.00 90.12 81 TRP A C 1
ATOM 646 O O . TRP A 1 81 ? -2.993 2.675 -4.109 1.00 90.12 81 TRP A O 1
ATOM 656 N N . ARG A 1 82 ? -3.076 1.308 -2.316 1.00 91.12 82 ARG A N 1
ATOM 657 C CA . ARG A 1 82 ? -2.212 2.127 -1.460 1.00 91.12 82 ARG A CA 1
ATOM 658 C C . ARG A 1 82 ? -0.812 2.316 -2.045 1.00 91.12 82 ARG A C 1
ATOM 660 O O . ARG A 1 82 ? -0.334 3.449 -2.126 1.00 91.12 82 ARG A O 1
ATOM 667 N N . MET A 1 83 ? -0.185 1.233 -2.499 1.00 91.00 83 MET A N 1
ATOM 668 C CA . MET A 1 83 ? 1.157 1.246 -3.086 1.00 91.00 83 MET A CA 1
ATOM 669 C C . MET A 1 83 ? 1.207 2.058 -4.384 1.00 91.00 83 MET A C 1
ATOM 671 O O . MET A 1 83 ? 2.153 2.813 -4.610 1.00 91.00 83 MET A O 1
ATOM 675 N N . LEU A 1 84 ? 0.155 1.989 -5.210 1.00 90.00 84 LEU A N 1
ATOM 676 C CA . LEU A 1 84 ? 0.032 2.833 -6.401 1.00 90.00 84 LEU A CA 1
ATOM 677 C C . LEU A 1 84 ? 0.033 4.325 -6.056 1.00 90.00 84 LEU A C 1
ATOM 679 O O . LEU A 1 84 ? 0.736 5.086 -6.720 1.00 90.00 84 LEU A O 1
ATOM 683 N N . GLN A 1 85 ? -0.736 4.749 -5.047 1.00 89.19 85 GLN A N 1
ATOM 684 C CA . GLN A 1 85 ? -0.800 6.166 -4.672 1.00 89.19 85 GLN A CA 1
ATOM 685 C C . GLN A 1 85 ? 0.544 6.657 -4.137 1.00 89.19 85 GLN A C 1
ATOM 687 O O . GLN A 1 85 ? 1.076 7.657 -4.617 1.00 89.19 85 GLN A O 1
ATOM 692 N N . ILE A 1 86 ? 1.129 5.926 -3.187 1.00 90.44 86 ILE A N 1
ATOM 693 C CA . ILE A 1 86 ? 2.319 6.407 -2.491 1.00 90.44 86 ILE A CA 1
ATOM 694 C C . ILE A 1 86 ? 3.572 6.378 -3.370 1.00 90.44 86 ILE A C 1
ATOM 696 O O . ILE A 1 86 ? 4.365 7.313 -3.331 1.00 90.44 86 ILE A O 1
ATOM 700 N N . MET A 1 87 ? 3.744 5.364 -4.226 1.00 88.81 87 MET A N 1
ATOM 701 C CA . MET A 1 87 ? 4.885 5.337 -5.146 1.00 88.81 87 MET A CA 1
ATOM 702 C C . MET A 1 87 ? 4.782 6.456 -6.192 1.00 88.81 87 MET A C 1
ATOM 704 O O . MET A 1 87 ? 5.800 7.037 -6.571 1.00 88.81 87 MET A O 1
ATOM 708 N N . ARG A 1 88 ? 3.563 6.810 -6.628 1.00 86.00 88 ARG A N 1
ATOM 709 C CA . ARG A 1 88 ? 3.328 7.973 -7.502 1.00 86.00 88 ARG A CA 1
ATOM 710 C C . ARG A 1 88 ? 3.651 9.288 -6.795 1.00 86.00 88 ARG A C 1
ATOM 712 O O . ARG A 1 88 ? 4.327 10.133 -7.379 1.00 86.00 88 ARG A O 1
ATOM 719 N N . GLU A 1 89 ? 3.211 9.449 -5.550 1.00 85.88 89 GLU A N 1
ATOM 720 C CA . GLU A 1 89 ? 3.513 10.619 -4.717 1.00 85.88 89 GLU A CA 1
ATOM 721 C C . GLU A 1 89 ? 5.027 10.774 -4.497 1.00 85.88 89 GLU A C 1
ATOM 723 O O . GLU A 1 89 ? 5.596 11.832 -4.762 1.00 85.88 89 GLU A O 1
ATOM 728 N N . MET A 1 90 ? 5.706 9.685 -4.129 1.00 83.62 90 MET A N 1
ATOM 729 C CA . MET A 1 90 ? 7.157 9.630 -3.943 1.00 83.62 90 MET A CA 1
ATOM 730 C C . MET A 1 90 ? 7.939 9.953 -5.221 1.00 83.62 90 MET A C 1
ATOM 732 O O . MET A 1 90 ? 8.997 10.578 -5.147 1.00 8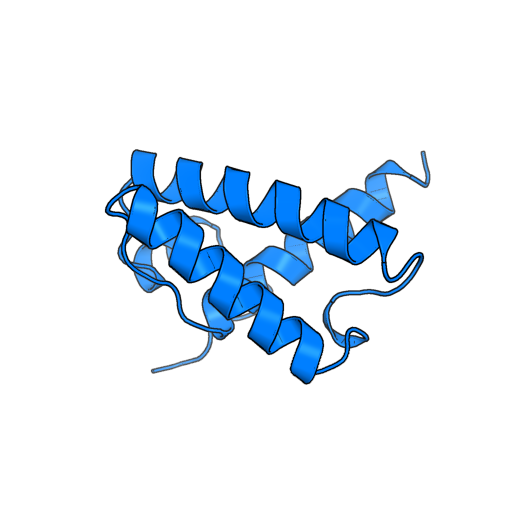3.62 90 MET A O 1
ATOM 736 N N . LYS A 1 91 ? 7.445 9.532 -6.394 1.00 79.06 91 LYS A N 1
ATOM 737 C CA . LYS A 1 91 ? 8.037 9.899 -7.689 1.00 79.06 91 LYS A CA 1
ATOM 738 C C . LYS A 1 91 ? 7.892 11.399 -7.951 1.00 79.06 91 LYS A C 1
ATOM 740 O O . LYS A 1 91 ? 8.859 12.036 -8.351 1.00 79.06 91 LYS A O 1
ATOM 745 N N . ARG A 1 92 ? 6.715 11.975 -7.676 1.00 77.88 92 ARG A N 1
ATOM 746 C CA . ARG A 1 92 ? 6.466 13.419 -7.835 1.00 77.88 92 ARG A CA 1
ATOM 747 C C . ARG A 1 92 ? 7.357 14.260 -6.915 1.00 77.88 92 ARG A C 1
ATOM 749 O O . ARG A 1 92 ? 7.818 15.310 -7.340 1.00 77.88 92 ARG A O 1
ATOM 756 N N . GLN A 1 93 ? 7.625 13.795 -5.695 1.00 66.81 93 GLN A N 1
ATOM 757 C CA . GLN A 1 93 ? 8.449 14.522 -4.723 1.00 66.81 93 GLN A CA 1
ATOM 758 C C . GLN A 1 93 ? 9.942 14.595 -5.097 1.00 66.81 93 GLN A C 1
ATOM 760 O O . GLN A 1 93 ? 10.617 15.502 -4.635 1.00 66.81 93 GLN A O 1
ATOM 765 N N . TYR A 1 94 ? 10.453 13.675 -5.924 1.00 56.84 94 TYR A N 1
ATOM 766 C CA . TYR A 1 94 ? 11.854 13.669 -6.383 1.00 56.84 94 TYR A CA 1
ATOM 767 C C . TYR A 1 94 ? 12.093 14.451 -7.685 1.00 56.84 94 TYR A C 1
ATOM 769 O O . TYR A 1 94 ? 13.238 14.727 -8.017 1.00 56.84 94 TYR A O 1
ATOM 777 N N . CYS A 1 95 ? 11.040 14.800 -8.432 1.00 53.47 95 CYS A N 1
ATOM 778 C CA . CYS A 1 95 ? 11.135 15.660 -9.623 1.00 53.47 95 CYS A CA 1
ATOM 779 C C . CYS A 1 95 ? 11.009 17.159 -9.289 1.00 53.47 95 CYS A C 1
ATOM 781 O O . CYS A 1 95 ? 10.636 17.944 -10.159 1.00 53.47 95 CYS A O 1
ATOM 783 N N . ARG A 1 96 ? 11.257 17.548 -8.037 1.00 45.12 96 ARG A N 1
ATOM 784 C CA . ARG A 1 96 ? 11.186 18.926 -7.549 1.00 45.12 96 ARG A CA 1
ATOM 785 C C . ARG A 1 96 ? 12.517 19.298 -6.920 1.00 45.12 96 ARG A C 1
ATOM 787 O O . ARG A 1 96 ? 12.899 20.471 -7.085 1.00 45.12 96 ARG A O 1
#

Mean predicted aligned error: 5.68 Å

Nearest PDB structures (foldseek):
  8umf-assembly1_A  TM=2.313E-01  e=4.755E+00  Parasutterella secunda

Solvent-accessible surface area (backbone atoms only — not comparable to full-atom values): 5649 Å² total; per-residue (Å²): 133,84,75,69,56,87,80,58,51,70,66,58,48,34,60,75,43,71,47,54,74,70,46,44,50,51,51,54,52,53,54,50,53,50,50,51,52,49,42,70,77,40,68,95,60,51,61,87,76,48,56,69,70,58,53,50,54,49,51,53,54,50,30,52,58,28,48,78,69,75,28,73,62,68,55,69,52,55,51,50,44,50,46,47,53,51,52,52,51,56,54,57,65,71,77,110

Foldseek 3Di:
DDQDDLPDDLVVLCVLQVDDPVLSVQLLVLLLVLLVVVCVVPPPDALVRDDPVVLVVSLVSSQVSSVVVVHRRDDSSSSSSSSRVNNVVVVVVVVD

Organism: NCBI:txid690887

Sequence (96 aa):
MNPLPTSASAEKAQAAAGHGLEQWGAFYRITKDEARFIRSKFPGKTWPEIPADEKMRVLERVNEQLGQQRVPTVREDVLRWRMLQIMREMKRQYCR

Secondary structure (DSSP, 8-state):
-PPPPTT--HHHHHHHHT--HHHHHHHHHHHHHHHHHHHHHSTT--GGGS-HHHHHHHHHHHHHHHHHTTPPPPPHHHHHHHHHHHHHHHHHHH--

pLDDT: mean 84.15, std 11.57, range [41.28, 94.38]

Radius of gyrati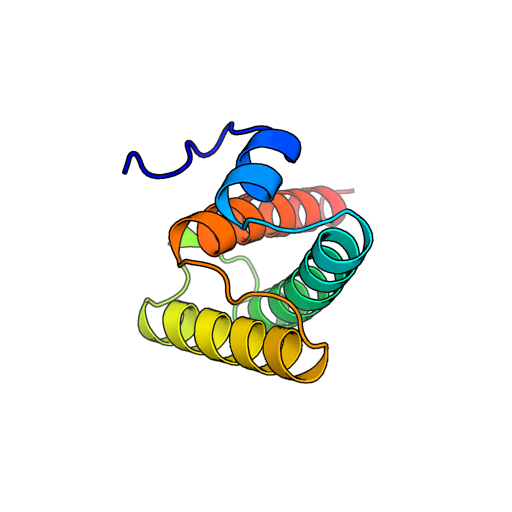on: 12.88 Å; Cα contacts (8 Å, |Δi|>4): 74; chains: 1; bounding box: 32×32×29 Å